Protein AF-A0A2P6QM18-F1 (afdb_monomer)

Sequence (69 aa):
MLALLSQLRLLRSKRSKLTILDNISGIIRPSRLTLLLGPPSSGKTTLLLALAGRLGTGLQVAQHTMAMA

pLDDT: mean 80.14, std 14.35, range [39.88, 94.88]

Organism: Rosa chinensis (NCBI:txid74649)

Foldseek 3Di:
DVVVVVVVCVPCPPPDDDDLDDPDDDDDDPPDDDDDDDDPSNCPVVVVCVVVVNDDPSDDPPPPPPPDD

Radius of gyration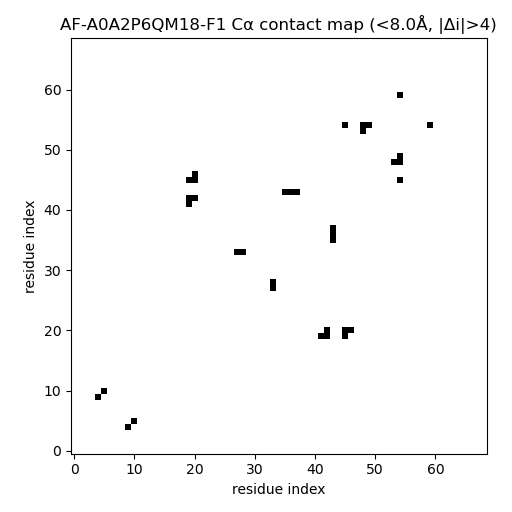: 19.23 Å; Cα contacts (8 Å, |Δi|>4): 18; chains: 1; bounding box: 42×40×50 Å

Secondary structure (DSSP, 8-state):
-HHHHHHT-TT----PPP-SS-S----PPTTS-------TTSSHHHHHHHHTT---TT-----------

InterPro domains:
  IPR027417 P-loop containing nucleoside triphosphate hydrolase [G3DSA:3.40.50.300] (5-64)
  IPR027417 P-loop containing nucleoside triphosphate hydrolase [SSF52540] (15-57)

Solvent-accessible surface area (backbone atoms only — not comparable to full-atom values): 5161 Å² total; per-residue (Å²): 113,74,68,64,59,60,76,64,62,78,80,69,75,76,82,74,88,78,83,72,78,74,94,83,82,87,83,83,64,81,101,55,93,80,86,90,84,78,65,90,90,68,35,64,68,57,52,53,26,53,76,68,73,57,63,52,98,90,54,76,85,81,74,82,77,78,75,87,123

Mean predicted aligned error: 10.67 Å

Structure (mmCIF, N/CA/C/O backbone):
data_AF-A0A2P6QM18-F1
#
_entry.id   AF-A0A2P6QM18-F1
#
loop_
_atom_site.group_PDB
_atom_site.id
_atom_site.type_symbol
_atom_site.label_atom_id
_atom_site.label_alt_id
_atom_site.label_comp_id
_atom_site.label_asym_id
_atom_site.label_entity_id
_atom_site.label_seq_id
_atom_site.pdbx_PDB_ins_code
_atom_site.Cartn_x
_atom_site.Cartn_y
_atom_site.Cartn_z
_atom_site.occupancy
_atom_site.B_iso_or_equiv
_atom_site.auth_seq_id
_atom_site.auth_comp_id
_atom_site.auth_asym_id
_atom_site.auth_atom_id
_atom_site.pdbx_PDB_model_num
ATOM 1 N N . MET A 1 1 ? 15.498 32.635 -33.299 1.00 65.00 1 MET A N 1
ATOM 2 C CA . MET A 1 1 ? 16.030 31.337 -32.820 1.00 65.00 1 MET A CA 1
ATOM 3 C C . MET A 1 1 ? 14.955 30.458 -32.166 1.00 65.00 1 MET A C 1
ATOM 5 O O . MET A 1 1 ? 14.745 29.357 -32.646 1.00 65.00 1 MET A O 1
ATOM 9 N N . LEU A 1 2 ? 14.212 30.933 -31.152 1.00 68.38 2 LEU A N 1
ATOM 10 C CA . LEU A 1 2 ? 13.140 30.164 -30.474 1.00 68.38 2 LEU A CA 1
ATOM 11 C C . LEU A 1 2 ? 11.994 29.693 -31.402 1.00 68.38 2 LEU A C 1
ATOM 13 O O . LEU A 1 2 ? 11.474 28.595 -31.228 1.00 68.38 2 LEU A O 1
ATOM 17 N N . ALA A 1 3 ? 11.642 30.477 -32.429 1.00 72.56 3 ALA A N 1
ATOM 18 C CA . ALA A 1 3 ? 10.611 30.115 -33.410 1.00 72.56 3 ALA A CA 1
ATOM 19 C C . ALA A 1 3 ? 10.988 28.895 -34.278 1.00 72.56 3 ALA A C 1
ATOM 21 O O . ALA A 1 3 ? 10.122 28.096 -34.624 1.00 72.56 3 ALA A O 1
ATOM 22 N N . LEU A 1 4 ? 12.284 28.709 -34.564 1.00 71.25 4 LEU A N 1
ATOM 23 C CA . LEU A 1 4 ? 12.785 27.596 -35.377 1.00 71.25 4 LEU A CA 1
ATOM 24 C C . LEU A 1 4 ? 12.692 26.260 -34.619 1.00 71.25 4 LEU A C 1
ATOM 26 O O . LEU A 1 4 ? 12.349 25.238 -35.205 1.00 71.25 4 LEU A O 1
ATOM 30 N N . LEU A 1 5 ? 12.907 26.276 -33.296 1.00 69.38 5 LEU A N 1
ATOM 31 C CA . LEU A 1 5 ? 12.730 25.092 -32.447 1.00 69.38 5 LEU A CA 1
ATOM 32 C C . LEU A 1 5 ? 11.251 24.677 -32.331 1.00 69.38 5 LEU A C 1
ATOM 34 O O . LEU A 1 5 ? 10.958 23.488 -32.219 1.00 69.38 5 LEU A O 1
ATOM 38 N N . SER A 1 6 ? 10.315 25.633 -32.399 1.00 65.06 6 SER A N 1
ATOM 39 C CA . SER A 1 6 ? 8.868 25.366 -32.363 1.00 65.06 6 SER A CA 1
ATOM 40 C C . SER A 1 6 ? 8.377 24.608 -33.607 1.00 65.06 6 SER A C 1
ATOM 42 O O . SER A 1 6 ? 7.586 23.667 -33.495 1.00 65.06 6 SER A O 1
ATOM 44 N N . GLN A 1 7 ? 8.902 24.943 -34.795 1.00 70.25 7 GLN A N 1
ATOM 45 C CA . GLN A 1 7 ? 8.518 24.292 -36.057 1.00 70.25 7 GLN A CA 1
ATOM 46 C C . GLN A 1 7 ? 8.941 22.820 -36.141 1.00 70.25 7 GLN A C 1
ATOM 48 O O . GLN A 1 7 ? 8.301 22.034 -36.837 1.00 70.25 7 GLN A O 1
ATOM 53 N N . LEU A 1 8 ? 9.972 22.422 -35.396 1.0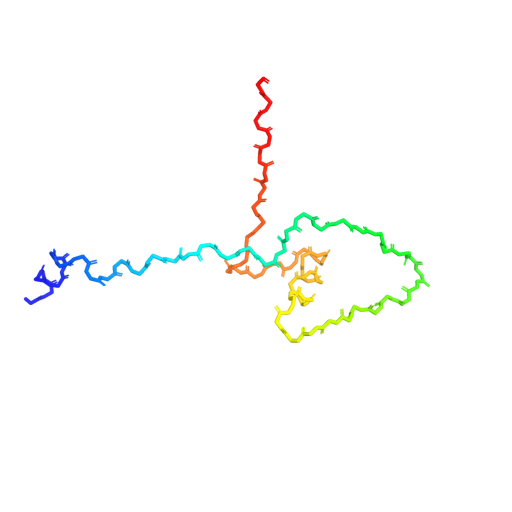0 71.00 8 LEU A N 1
ATOM 54 C CA . LEU A 1 8 ? 10.510 21.066 -35.437 1.00 71.00 8 LEU A CA 1
ATOM 55 C C . LEU A 1 8 ? 9.686 20.036 -34.640 1.00 71.00 8 LEU A C 1
ATOM 57 O O . LEU A 1 8 ? 9.995 18.853 -34.721 1.00 71.00 8 LEU A O 1
ATOM 61 N N . ARG A 1 9 ? 8.645 20.418 -33.874 1.00 60.53 9 ARG A N 1
ATOM 62 C CA . ARG A 1 9 ? 7.824 19.499 -33.032 1.00 60.53 9 ARG A CA 1
ATOM 63 C C . ARG A 1 9 ? 8.622 18.572 -32.084 1.00 60.53 9 ARG A C 1
ATOM 65 O O . ARG A 1 9 ? 8.020 17.744 -31.401 1.00 60.53 9 ARG A O 1
ATOM 72 N N . LEU A 1 10 ? 9.941 18.749 -31.971 1.00 65.12 10 LEU A N 1
ATOM 73 C CA . LEU A 1 10 ? 10.877 17.871 -31.254 1.00 65.12 10 LEU A CA 1
ATOM 74 C C . LEU A 1 10 ? 10.631 17.819 -29.738 1.00 65.12 10 LEU A C 1
ATOM 76 O O . LEU A 1 10 ? 11.114 16.919 -29.063 1.00 65.12 10 LEU A O 1
ATOM 80 N N . LEU A 1 11 ? 9.858 18.760 -29.190 1.00 64.62 11 LEU A N 1
ATOM 81 C CA . LEU A 1 11 ? 9.619 18.887 -27.750 1.00 64.62 11 LEU A CA 1
ATOM 82 C C . LEU A 1 11 ? 8.389 18.118 -27.250 1.00 64.62 11 LEU A C 1
ATOM 84 O O . LEU A 1 11 ? 8.130 18.096 -26.045 1.00 64.62 11 LEU A O 1
ATOM 88 N N . ARG A 1 12 ? 7.606 17.475 -28.127 1.00 60.84 12 ARG A N 1
ATOM 89 C CA . ARG A 1 12 ? 6.414 16.735 -27.689 1.00 60.84 12 ARG A CA 1
ATOM 90 C C . ARG A 1 12 ? 6.792 15.329 -27.222 1.00 60.84 12 ARG A C 1
ATOM 92 O O . ARG A 1 12 ? 6.449 14.340 -27.863 1.00 60.84 12 ARG A O 1
ATOM 99 N N . SER A 1 13 ? 7.477 15.247 -26.080 1.00 65.06 13 SER A N 1
ATOM 100 C CA . SER A 1 13 ? 7.653 13.983 -25.360 1.00 65.06 13 SER A CA 1
ATOM 101 C C . SER A 1 13 ? 6.273 13.446 -24.984 1.00 65.06 13 SER A C 1
ATOM 103 O O . SER A 1 13 ? 5.539 14.023 -24.174 1.00 65.06 13 SER A O 1
ATOM 105 N N . LYS A 1 14 ? 5.866 12.376 -25.664 1.00 65.50 14 LYS A N 1
ATOM 106 C CA . LYS A 1 14 ? 4.573 11.728 -25.475 1.00 65.50 14 LYS A CA 1
ATOM 107 C C . LYS A 1 14 ? 4.652 10.988 -24.140 1.00 65.50 14 LYS A C 1
ATOM 109 O O . LYS A 1 14 ? 5.180 9.885 -24.083 1.00 65.50 14 LYS A O 1
ATOM 114 N N . ARG A 1 15 ? 4.171 11.602 -23.052 1.00 66.69 15 ARG A N 1
ATOM 115 C CA . ARG A 1 15 ? 4.036 10.902 -21.764 1.00 66.69 15 ARG A CA 1
ATOM 116 C C . ARG A 1 15 ? 3.107 9.704 -21.971 1.00 66.69 15 ARG A C 1
ATOM 118 O O . ARG A 1 15 ? 1.904 9.880 -22.161 1.00 66.69 15 ARG A O 1
ATOM 125 N N . SER A 1 16 ? 3.667 8.500 -21.983 1.00 71.00 16 SER A N 1
ATOM 126 C CA . SER A 1 16 ? 2.896 7.262 -22.005 1.00 71.00 16 SER A CA 1
ATOM 127 C C . SER A 1 16 ? 2.232 7.077 -20.646 1.00 71.00 16 SER A C 1
ATOM 129 O O . SER A 1 16 ? 2.898 7.145 -19.613 1.00 71.00 16 SER A O 1
ATOM 131 N N . LYS A 1 17 ? 0.917 6.847 -20.637 1.00 77.94 17 LYS A N 1
ATOM 132 C CA . LYS A 1 17 ? 0.212 6.440 -19.420 1.00 77.94 17 LYS A CA 1
ATOM 133 C C . LYS A 1 17 ? 0.689 5.032 -19.062 1.00 77.94 17 LYS A C 1
ATOM 135 O O . LYS A 1 17 ? 0.506 4.117 -19.856 1.00 77.94 17 LYS A O 1
ATOM 140 N N . LEU A 1 18 ? 1.332 4.882 -17.908 1.00 84.44 18 LEU A N 1
ATOM 141 C CA . LEU A 1 18 ? 1.724 3.583 -17.368 1.00 84.44 18 LEU A CA 1
ATOM 142 C C . LEU A 1 18 ? 0.672 3.135 -16.358 1.00 84.44 18 LEU A C 1
ATOM 144 O O . LEU A 1 18 ? 0.383 3.857 -15.402 1.00 84.44 18 LEU A O 1
ATOM 148 N N . THR A 1 19 ? 0.116 1.948 -16.566 1.00 87.12 19 THR A N 1
ATOM 149 C CA . THR A 1 19 ? -0.807 1.323 -15.618 1.00 87.12 19 THR A CA 1
ATOM 150 C C . THR A 1 19 ? 0.012 0.608 -14.546 1.00 87.12 19 THR A C 1
ATOM 152 O O . THR A 1 19 ? 0.728 -0.340 -14.849 1.00 87.12 19 THR A O 1
ATOM 155 N N . ILE A 1 20 ? -0.049 1.091 -13.301 1.00 88.62 20 ILE A N 1
ATOM 156 C CA . ILE A 1 20 ? 0.694 0.501 -12.168 1.00 88.62 20 ILE A CA 1
ATOM 157 C C . ILE A 1 20 ? -0.151 -0.537 -11.426 1.00 88.62 20 ILE A C 1
ATOM 159 O O . ILE A 1 20 ? 0.371 -1.552 -10.978 1.00 88.62 20 ILE A O 1
ATOM 163 N N . LEU A 1 21 ? -1.448 -0.268 -11.275 1.00 88.81 21 LEU A N 1
ATOM 164 C CA . LEU A 1 21 ? -2.417 -1.179 -10.677 1.00 88.81 21 LEU A CA 1
ATOM 165 C C . LEU A 1 21 ? -3.477 -1.452 -11.736 1.00 88.81 21 LEU A C 1
ATOM 167 O O . LEU A 1 21 ? -4.056 -0.502 -12.263 1.00 88.81 21 LEU A O 1
ATOM 171 N N . ASP A 1 22 ? -3.711 -2.722 -12.037 1.00 89.25 22 ASP A N 1
ATOM 172 C CA . ASP A 1 22 ? -4.694 -3.148 -13.026 1.00 89.25 22 ASP A CA 1
ATOM 173 C C . ASP A 1 22 ? -5.652 -4.153 -12.388 1.00 89.25 22 ASP A C 1
ATOM 175 O O . ASP A 1 22 ? -5.211 -5.158 -11.834 1.00 89.25 22 ASP A O 1
ATOM 179 N N . ASN A 1 23 ? -6.943 -3.819 -12.403 1.00 86.62 23 ASN A N 1
ATOM 180 C CA . ASN A 1 23 ? -8.056 -4.636 -11.911 1.00 86.62 23 ASN A CA 1
ATOM 181 C C . ASN A 1 23 ? -7.770 -5.462 -10.631 1.00 86.62 23 ASN A C 1
ATOM 183 O O . ASN A 1 23 ? -7.969 -6.676 -10.591 1.00 86.62 23 ASN A O 1
ATOM 187 N N . ILE A 1 24 ? -7.273 -4.811 -9.574 1.00 87.06 24 ILE A N 1
ATOM 188 C CA . ILE A 1 24 ? -6.918 -5.492 -8.322 1.00 87.06 24 ILE A CA 1
ATOM 189 C C . ILE A 1 24 ? -8.141 -5.593 -7.408 1.00 87.06 24 ILE A C 1
ATOM 191 O O . ILE A 1 24 ? -8.712 -4.581 -7.007 1.00 87.06 24 ILE A O 1
ATOM 195 N N . SER A 1 25 ? -8.476 -6.815 -6.999 1.00 87.38 25 SER A N 1
ATOM 196 C CA . SER A 1 25 ? -9.503 -7.109 -5.997 1.00 87.38 25 SER A CA 1
ATOM 197 C C . SER A 1 25 ? -8.902 -7.814 -4.782 1.00 87.38 25 SER A C 1
ATOM 199 O O . SER A 1 25 ? -8.041 -8.681 -4.928 1.00 87.38 25 SER A O 1
ATOM 201 N N . GLY A 1 26 ? -9.385 -7.502 -3.580 1.00 88.19 26 GLY A N 1
ATOM 202 C CA . GLY A 1 26 ? -8.958 -8.178 -2.357 1.00 88.19 26 GLY A CA 1
ATOM 203 C C . GLY A 1 26 ? -9.707 -7.687 -1.123 1.00 88.19 26 GLY A C 1
ATOM 204 O O . GLY A 1 26 ? -10.378 -6.659 -1.161 1.00 88.19 26 GLY A O 1
ATOM 205 N N . ILE A 1 27 ? -9.588 -8.429 -0.021 1.00 90.88 27 ILE A N 1
ATOM 206 C CA . ILE A 1 27 ? -10.238 -8.117 1.257 1.00 90.88 27 ILE A CA 1
ATOM 207 C C . ILE A 1 27 ? -9.166 -7.975 2.333 1.00 90.88 27 ILE A C 1
ATOM 209 O O . ILE A 1 27 ? -8.349 -8.877 2.530 1.00 90.88 27 ILE A O 1
ATOM 213 N N . ILE A 1 28 ? -9.206 -6.865 3.068 1.00 90.94 28 ILE A N 1
ATOM 214 C CA . ILE A 1 28 ? -8.371 -6.648 4.251 1.00 90.94 28 ILE A CA 1
ATOM 215 C C . ILE A 1 28 ? -9.219 -6.943 5.481 1.00 90.94 28 ILE A C 1
ATOM 217 O O . ILE A 1 28 ? -10.268 -6.336 5.686 1.00 90.94 28 ILE A O 1
ATOM 221 N N . ARG A 1 29 ? -8.774 -7.903 6.296 1.00 92.81 29 ARG A N 1
ATOM 222 C CA . ARG A 1 29 ? -9.484 -8.271 7.523 1.00 92.81 29 ARG A CA 1
ATOM 223 C C . ARG A 1 29 ? -9.225 -7.220 8.608 1.00 92.81 29 ARG A C 1
ATOM 225 O O . ARG A 1 29 ? -8.055 -6.932 8.873 1.00 92.81 29 ARG A O 1
ATOM 232 N N . PRO A 1 30 ? -10.270 -6.683 9.262 1.00 90.62 30 PRO A N 1
ATOM 233 C CA . PRO A 1 30 ? -10.090 -5.792 10.400 1.00 90.62 30 PRO A CA 1
ATOM 234 C C . PRO A 1 30 ? -9.415 -6.536 11.557 1.00 90.62 30 PRO A C 1
ATOM 236 O O . PRO A 1 30 ? -9.462 -7.765 11.638 1.00 90.62 30 PRO A O 1
ATOM 239 N N . SER A 1 31 ? -8.767 -5.785 12.446 1.00 94.81 31 SER A N 1
ATOM 240 C CA . SER A 1 31 ? -8.097 -6.317 13.643 1.00 94.81 31 SER A CA 1
ATOM 241 C C . SER A 1 31 ? -6.957 -7.311 13.370 1.00 94.81 31 SER A C 1
ATOM 243 O O . SER A 1 31 ? -6.517 -8.008 14.282 1.00 94.81 31 SER A O 1
ATOM 245 N N . ARG A 1 32 ? -6.440 -7.374 12.134 1.00 93.94 32 ARG A N 1
ATOM 246 C CA . ARG A 1 32 ? -5.291 -8.209 11.765 1.00 93.94 32 ARG A CA 1
ATOM 247 C C . ARG A 1 32 ? -4.235 -7.402 11.020 1.00 93.94 32 ARG A C 1
ATOM 249 O O . ARG A 1 32 ? -4.542 -6.646 10.101 1.00 93.94 32 ARG A O 1
ATOM 256 N N . LEU A 1 33 ? -2.971 -7.641 11.362 1.00 93.19 33 LEU A N 1
ATOM 257 C CA . LEU A 1 33 ? -1.843 -7.127 10.593 1.00 93.19 33 LEU A CA 1
ATOM 258 C C . LEU A 1 33 ? -1.755 -7.872 9.255 1.00 93.19 33 LEU A C 1
ATOM 260 O O . LEU A 1 33 ? -1.641 -9.099 9.218 1.00 93.19 33 LEU A O 1
ATOM 264 N N . THR A 1 34 ? -1.814 -7.118 8.160 1.00 92.62 34 THR A N 1
ATOM 265 C CA . THR A 1 34 ? -1.657 -7.635 6.796 1.00 92.62 34 THR A CA 1
ATOM 266 C C . THR A 1 34 ? -0.310 -7.180 6.245 1.00 92.62 34 THR A C 1
ATOM 268 O O . THR A 1 34 ? -0.017 -5.987 6.240 1.00 92.62 34 THR A O 1
ATOM 271 N N . LEU A 1 35 ? 0.513 -8.126 5.790 1.00 93.81 35 LEU A N 1
ATOM 272 C CA . LEU A 1 35 ? 1.819 -7.859 5.188 1.00 93.81 35 LEU A CA 1
ATOM 273 C C . LEU A 1 35 ? 1.719 -7.982 3.662 1.00 93.81 35 LEU A C 1
ATOM 275 O O . LEU A 1 35 ? 1.263 -9.004 3.154 1.00 93.81 35 LEU A O 1
ATOM 279 N N . LEU A 1 36 ? 2.165 -6.955 2.937 1.00 93.25 36 LEU A N 1
ATOM 280 C CA . LEU A 1 36 ? 2.188 -6.935 1.474 1.00 93.25 36 LEU A CA 1
ATOM 281 C C . LEU A 1 36 ? 3.609 -7.211 0.961 1.00 93.25 36 LEU A C 1
ATOM 283 O O . LEU A 1 36 ? 4.512 -6.398 1.156 1.00 93.25 36 LEU A O 1
ATOM 287 N N . LEU A 1 37 ? 3.803 -8.345 0.285 1.00 94.81 37 LEU A N 1
ATOM 288 C CA . LEU A 1 37 ? 5.102 -8.810 -0.216 1.00 94.81 37 LEU A CA 1
ATOM 289 C C . LEU A 1 37 ? 5.142 -8.814 -1.746 1.00 94.81 37 LEU A C 1
ATOM 291 O O . LEU A 1 37 ? 4.125 -8.996 -2.407 1.00 94.81 37 LEU A O 1
ATOM 295 N N . GLY A 1 38 ? 6.328 -8.599 -2.316 1.00 93.12 38 GLY A N 1
ATOM 296 C CA . GLY A 1 38 ? 6.536 -8.634 -3.763 1.00 93.12 38 GLY A CA 1
ATOM 297 C C . GLY A 1 38 ? 7.867 -8.008 -4.192 1.00 93.12 38 GLY A C 1
ATOM 298 O O . GLY A 1 38 ? 8.465 -7.265 -3.406 1.00 93.12 38 GLY A O 1
ATOM 299 N N . PRO A 1 39 ? 8.311 -8.243 -5.438 1.00 94.69 39 PRO A N 1
ATOM 300 C CA . PRO A 1 39 ? 9.583 -7.745 -5.970 1.00 94.69 39 PRO A CA 1
ATOM 301 C C . PRO A 1 39 ? 9.648 -6.205 -6.018 1.00 94.69 39 PRO A C 1
ATOM 303 O O . PRO A 1 39 ? 8.611 -5.534 -5.924 1.00 94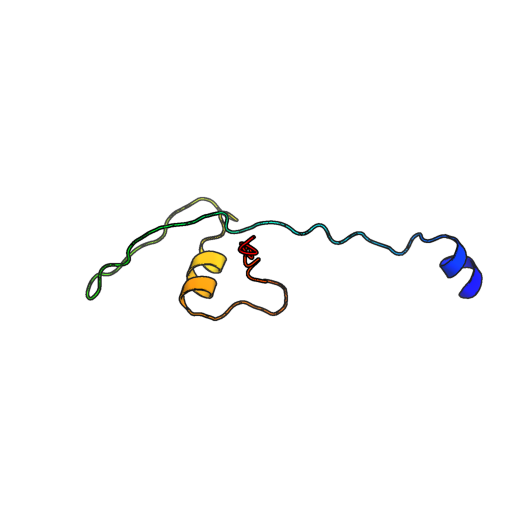.69 39 PRO A O 1
ATOM 306 N N . PRO A 1 40 ? 10.842 -5.594 -6.133 1.00 92.56 40 PRO A N 1
ATOM 307 C CA . PRO A 1 40 ? 10.955 -4.144 -6.293 1.00 92.56 40 PRO A CA 1
ATOM 308 C C . PRO A 1 40 ? 10.136 -3.657 -7.501 1.00 92.56 40 PRO A C 1
ATOM 310 O O . PRO A 1 40 ? 9.980 -4.368 -8.487 1.00 92.56 40 PRO A O 1
ATOM 313 N N . SER A 1 41 ? 9.575 -2.446 -7.409 1.00 91.00 41 SER A N 1
ATOM 314 C CA . SER A 1 41 ? 8.724 -1.831 -8.448 1.00 91.00 41 SER A CA 1
ATOM 315 C C . SER A 1 41 ? 7.355 -2.492 -8.722 1.00 91.00 41 SER A C 1
ATOM 317 O O . SER A 1 41 ? 6.613 -2.028 -9.578 1.00 91.00 41 SER A O 1
ATOM 319 N N . SER A 1 42 ? 6.935 -3.506 -7.956 1.00 91.69 42 SER A N 1
ATOM 320 C CA . SER A 1 42 ? 5.645 -4.198 -8.170 1.00 91.69 4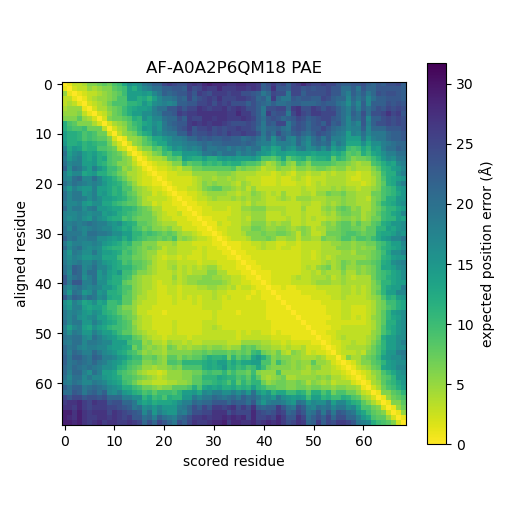2 SER A CA 1
ATOM 321 C C . SER A 1 42 ? 4.376 -3.403 -7.793 1.00 91.69 42 SER A C 1
ATOM 323 O O . SER A 1 42 ? 3.305 -3.986 -7.675 1.00 91.69 42 SER A O 1
ATOM 325 N N . GLY A 1 43 ? 4.480 -2.105 -7.488 1.00 91.75 43 GLY A N 1
ATOM 326 C CA . GLY A 1 43 ? 3.316 -1.273 -7.149 1.00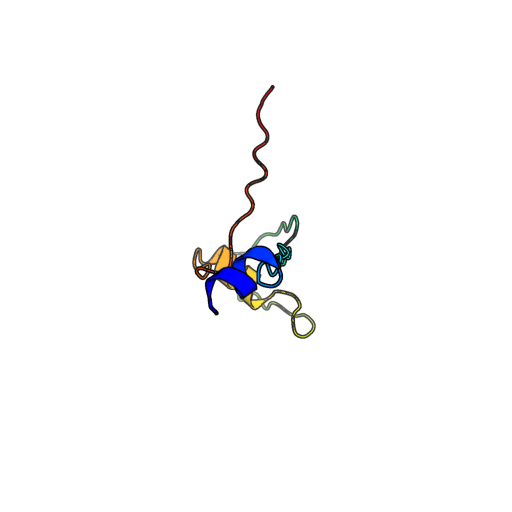 91.75 43 GLY A CA 1
ATOM 327 C C . GLY A 1 43 ? 2.781 -1.390 -5.712 1.00 91.75 43 GLY A C 1
ATOM 328 O O . GLY A 1 43 ? 1.723 -0.842 -5.427 1.00 91.75 43 GLY A O 1
ATOM 329 N N . LYS A 1 44 ? 3.498 -2.032 -4.775 1.00 94.88 44 LYS A N 1
ATOM 330 C CA . LYS A 1 44 ? 3.052 -2.197 -3.367 1.00 94.88 44 LYS A CA 1
ATOM 331 C C . LYS A 1 44 ? 2.715 -0.877 -2.674 1.00 94.88 44 LYS A C 1
ATOM 333 O O . LYS A 1 44 ? 1.637 -0.724 -2.112 1.00 94.88 44 LYS A O 1
ATOM 338 N N . THR A 1 45 ? 3.632 0.086 -2.740 1.00 92.88 45 THR A N 1
ATOM 339 C CA . THR A 1 45 ? 3.430 1.419 -2.160 1.00 92.88 45 THR A CA 1
ATOM 340 C C . THR A 1 45 ? 2.278 2.141 -2.848 1.00 92.88 45 THR A C 1
ATOM 342 O O . THR A 1 45 ? 1.468 2.766 -2.179 1.00 92.88 45 THR A O 1
ATOM 345 N N . THR A 1 46 ? 2.151 1.998 -4.169 1.00 93.31 46 THR A N 1
ATOM 346 C CA . THR A 1 46 ? 1.038 2.565 -4.939 1.00 93.31 46 THR A CA 1
ATOM 347 C C . THR A 1 46 ? -0.305 1.982 -4.503 1.00 93.31 46 THR A C 1
ATOM 349 O O . THR A 1 46 ? -1.254 2.738 -4.328 1.00 93.31 46 THR A O 1
ATOM 352 N N . LEU A 1 47 ? -0.381 0.670 -4.259 1.00 92.94 47 LEU A N 1
ATOM 353 C CA . LEU A 1 47 ? -1.577 -0.006 -3.749 1.00 92.94 47 LEU A CA 1
ATOM 354 C C . LEU A 1 47 ? -1.947 0.510 -2.352 1.00 92.94 47 LEU A C 1
ATOM 356 O O . LEU A 1 47 ? -3.097 0.876 -2.122 1.00 92.94 47 LEU A O 1
ATOM 360 N N . LEU A 1 48 ? -0.979 0.613 -1.436 1.00 93.19 48 LEU A N 1
ATOM 361 C CA . LEU A 1 48 ? -1.222 1.147 -0.090 1.00 93.19 48 LEU A CA 1
ATOM 362 C C . LEU A 1 48 ? -1.659 2.619 -0.111 1.00 93.19 48 LEU A C 1
ATOM 364 O O . LEU A 1 48 ? -2.580 2.993 0.611 1.00 93.19 48 LEU A O 1
ATOM 368 N N . LEU A 1 49 ? -1.042 3.446 -0.958 1.00 92.62 49 LEU A N 1
ATOM 369 C CA . LEU A 1 49 ? 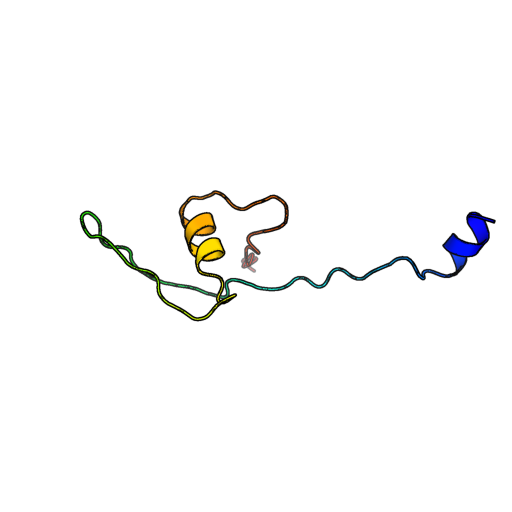-1.446 4.840 -1.154 1.00 92.62 49 LEU A CA 1
ATOM 370 C C . LEU A 1 49 ? -2.851 4.941 -1.755 1.00 92.62 49 LEU A C 1
ATOM 372 O O . LEU A 1 49 ? -3.615 5.815 -1.350 1.00 92.62 49 LEU A O 1
ATOM 376 N N . ALA A 1 50 ? -3.210 4.038 -2.671 1.00 90.75 50 ALA A N 1
ATOM 377 C CA . ALA A 1 50 ? -4.545 3.977 -3.252 1.00 90.75 50 ALA A CA 1
ATOM 378 C C . ALA A 1 50 ? -5.616 3.612 -2.222 1.00 90.75 50 ALA A C 1
ATOM 380 O O . ALA A 1 50 ? -6.628 4.304 -2.132 1.00 90.75 50 ALA A O 1
ATOM 381 N N . LEU A 1 51 ? -5.359 2.605 -1.387 1.00 90.31 51 LEU A N 1
ATOM 382 C CA . LEU A 1 51 ? -6.249 2.239 -0.283 1.00 90.31 51 LEU A CA 1
ATOM 383 C C . LEU A 1 51 ? -6.372 3.344 0.774 1.00 90.31 51 LEU A C 1
ATOM 385 O O . LEU A 1 51 ? -7.440 3.529 1.345 1.00 90.31 51 LEU A O 1
ATOM 389 N N . ALA A 1 52 ? -5.295 4.093 1.021 1.00 90.75 52 ALA A N 1
ATOM 390 C CA . ALA A 1 52 ? -5.302 5.226 1.943 1.00 90.75 52 ALA A CA 1
ATOM 391 C C . ALA A 1 52 ? -5.960 6.4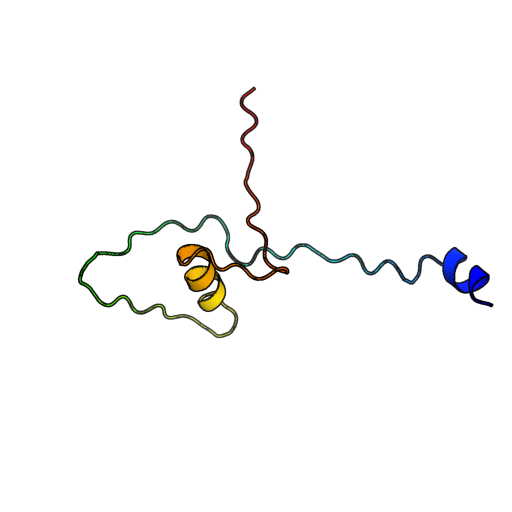94 1.360 1.00 90.75 52 ALA A C 1
ATOM 393 O O . ALA A 1 52 ? -6.045 7.500 2.063 1.00 90.75 52 ALA A O 1
ATOM 394 N N . GLY A 1 53 ? -6.365 6.490 0.083 1.00 88.19 53 GLY A N 1
ATOM 395 C CA . GLY A 1 53 ? -6.890 7.675 -0.604 1.00 88.19 53 GLY A CA 1
ATOM 396 C C . GLY A 1 53 ? -5.845 8.777 -0.836 1.00 88.19 53 GLY A C 1
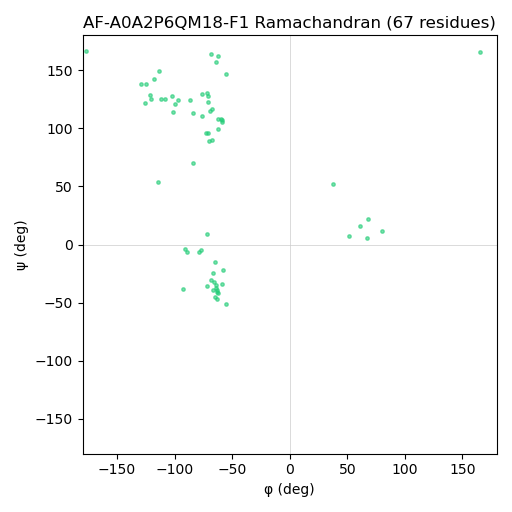ATOM 397 O O . GLY A 1 53 ? -6.198 9.941 -0.999 1.00 88.19 53 GLY A O 1
ATOM 398 N N . ARG A 1 54 ? -4.550 8.435 -0.833 1.00 89.56 54 ARG A N 1
ATOM 399 C CA . ARG A 1 54 ? -3.409 9.367 -0.915 1.00 89.56 54 ARG A CA 1
ATOM 400 C C . ARG A 1 54 ? -2.608 9.188 -2.209 1.00 89.56 54 ARG A C 1
ATOM 402 O O . ARG A 1 54 ? -1.395 8.985 -2.169 1.00 89.56 54 ARG A O 1
ATOM 409 N N . LEU A 1 55 ? -3.262 9.247 -3.369 1.00 86.19 55 LEU A N 1
ATOM 410 C CA . LEU A 1 55 ? -2.539 9.248 -4.647 1.00 86.19 55 LEU A CA 1
ATOM 411 C C . LEU A 1 55 ? -1.834 10.598 -4.852 1.00 86.19 55 LEU A C 1
ATOM 413 O O . LEU A 1 55 ? -2.442 11.655 -4.712 1.00 86.19 55 LEU A O 1
ATOM 417 N N . GLY A 1 56 ? -0.543 10.562 -5.191 1.00 83.56 56 GLY A N 1
ATOM 418 C CA . GLY A 1 56 ? 0.206 11.763 -5.568 1.00 83.56 56 GLY A CA 1
ATOM 419 C C . GLY A 1 56 ? -0.266 12.347 -6.904 1.00 83.56 56 GLY A C 1
ATOM 420 O O . GLY A 1 56 ? -0.893 11.662 -7.703 1.00 83.56 56 GLY A O 1
ATOM 421 N N . THR A 1 57 ? 0.104 13.595 -7.196 1.00 79.88 57 THR A N 1
ATOM 422 C CA . THR A 1 57 ? -0.336 14.349 -8.393 1.00 79.88 57 THR A CA 1
ATOM 423 C C . THR A 1 57 ? -0.012 13.680 -9.738 1.00 79.88 57 THR A C 1
ATOM 425 O O . THR A 1 57 ? -0.655 13.968 -10.747 1.00 79.88 57 THR A O 1
ATOM 428 N N . GLY A 1 58 ? 0.975 12.780 -9.772 1.00 80.00 58 GLY A N 1
ATOM 429 C CA . GLY A 1 58 ? 1.345 11.996 -10.955 1.00 80.00 58 GLY A CA 1
ATOM 430 C C . GLY A 1 58 ? 0.606 10.663 -11.109 1.00 80.00 58 GLY A C 1
ATOM 431 O O . GLY A 1 58 ? 0.779 10.001 -12.130 1.00 80.00 58 GLY A O 1
ATOM 432 N N . LEU A 1 59 ? -0.192 10.257 -10.121 1.00 82.75 59 LEU A N 1
ATOM 433 C CA . LEU A 1 59 ? -0.947 9.007 -10.113 1.00 82.75 59 LEU A CA 1
ATOM 434 C C . LEU A 1 59 ? -2.433 9.330 -10.208 1.00 82.75 59 LEU A C 1
ATOM 436 O O . LEU A 1 59 ? -2.968 10.087 -9.405 1.00 82.75 59 LEU A O 1
ATOM 440 N N . GLN A 1 60 ? -3.104 8.754 -11.197 1.00 82.56 60 GLN A N 1
ATOM 441 C CA . GLN A 1 60 ? -4.525 8.982 -11.429 1.00 82.56 60 GLN A CA 1
ATOM 442 C C . GLN A 1 60 ? -5.242 7.642 -11.441 1.00 82.56 60 GLN A C 1
ATOM 444 O O . GLN A 1 60 ? -4.748 6.674 -12.020 1.00 82.56 60 GLN A O 1
ATOM 449 N N . VAL A 1 61 ? -6.415 7.595 -10.815 1.00 81.12 61 VAL A N 1
ATOM 450 C CA . VAL A 1 61 ? -7.317 6.455 -10.956 1.00 81.12 61 VAL A CA 1
ATOM 451 C C . VAL A 1 61 ? -7.980 6.582 -12.320 1.00 81.12 61 VAL A C 1
ATOM 453 O O . VAL A 1 61 ? -8.779 7.488 -12.547 1.00 81.12 61 VAL A O 1
ATOM 456 N N . ALA A 1 62 ? -7.632 5.690 -13.244 1.00 74.12 62 ALA A N 1
ATOM 457 C CA . ALA A 1 62 ? -8.395 5.536 -14.470 1.00 74.12 62 ALA A CA 1
ATOM 458 C C . ALA A 1 62 ? -9.729 4.881 -14.096 1.00 74.12 62 ALA A C 1
ATOM 460 O O . ALA A 1 62 ? -9.808 3.668 -13.917 1.00 74.12 62 ALA A O 1
ATOM 461 N N . GLN A 1 63 ? -10.769 5.691 -13.908 1.00 63.78 63 GLN A N 1
ATOM 462 C CA . GLN A 1 63 ? -12.118 5.164 -13.774 1.00 63.78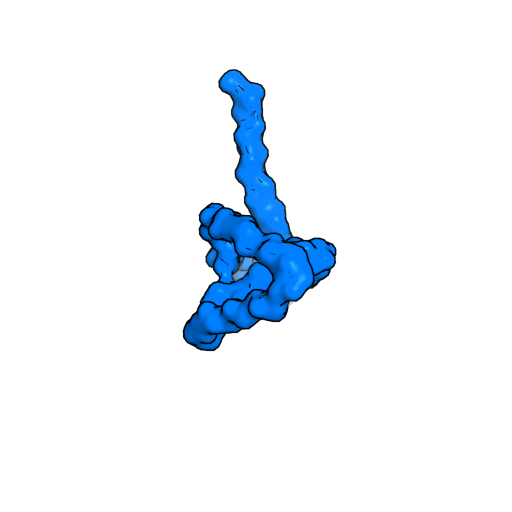 63 GLN A CA 1
ATOM 463 C C . GLN A 1 63 ? -12.518 4.621 -15.143 1.00 63.78 63 GLN A C 1
ATOM 465 O O . GLN A 1 63 ? -12.613 5.373 -16.113 1.00 63.78 63 GLN A O 1
ATOM 470 N N . HIS A 1 64 ? -12.712 3.308 -15.239 1.00 58.44 64 HIS A N 1
ATOM 471 C CA . HIS A 1 64 ? -13.367 2.725 -16.398 1.00 58.44 64 HIS A CA 1
ATOM 472 C C . HIS A 1 64 ? -14.836 3.153 -16.310 1.00 58.44 64 HIS A C 1
ATOM 474 O O . HIS A 1 64 ? -15.644 2.510 -15.643 1.00 58.44 64 HIS A O 1
ATOM 480 N N . THR A 1 65 ? -15.171 4.308 -16.887 1.00 51.28 65 THR A N 1
ATOM 481 C CA . THR A 1 65 ? -16.559 4.723 -17.064 1.00 51.28 65 THR A CA 1
ATOM 482 C C . THR A 1 65 ? -17.204 3.684 -17.969 1.00 51.28 65 THR A C 1
ATOM 484 O O . THR A 1 65 ? -17.018 3.703 -19.183 1.00 51.28 65 THR A O 1
ATOM 487 N N . MET A 1 66 ? -17.937 2.745 -17.377 1.00 48.53 66 MET A N 1
ATOM 488 C CA . MET A 1 66 ? -18.995 2.047 -18.089 1.00 48.53 66 MET A CA 1
ATOM 489 C C . MET A 1 66 ? -20.056 3.110 -18.355 1.00 48.53 66 MET A C 1
ATOM 491 O O . MET A 1 66 ? -20.897 3.397 -17.505 1.00 48.53 66 MET A O 1
ATOM 495 N N . ALA A 1 67 ? -19.933 3.785 -19.498 1.00 45.00 67 ALA A N 1
ATOM 496 C CA . ALA A 1 67 ? -21.052 4.499 -20.072 1.00 45.00 67 ALA A CA 1
ATOM 497 C C . ALA A 1 67 ? -22.131 3.441 -20.305 1.00 45.00 67 ALA A C 1
ATOM 499 O O . ALA A 1 67 ? -21.986 2.569 -21.156 1.00 45.00 67 ALA A O 1
ATOM 500 N N . MET A 1 68 ? -23.143 3.472 -19.445 1.00 49.03 68 MET A N 1
ATOM 501 C CA . MET A 1 68 ? -24.366 2.710 -19.599 1.00 49.03 68 MET A CA 1
ATOM 502 C C . MET A 1 68 ? -25.020 3.215 -20.888 1.00 49.03 68 MET A C 1
ATOM 504 O O . MET A 1 68 ? -25.451 4.368 -20.947 1.00 49.03 68 MET A O 1
ATOM 508 N N . ALA A 1 69 ? -24.981 2.384 -21.924 1.00 39.88 69 ALA A N 1
ATOM 509 C CA . ALA A 1 69 ? -25.751 2.504 -23.152 1.00 39.88 69 ALA A CA 1
ATOM 510 C C . ALA A 1 69 ? -26.605 1.243 -23.275 1.00 39.88 69 ALA A C 1
ATOM 512 O O . ALA A 1 69 ? -26.076 0.159 -22.928 1.00 39.88 69 ALA A O 1
#